Protein AF-A0A7V9FX01-F1 (afdb_monomer)

Structure (mmCIF, N/CA/C/O backbone):
data_AF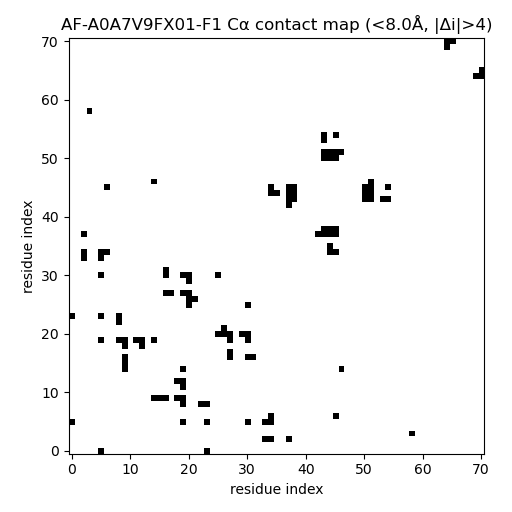-A0A7V9FX01-F1
#
_entry.id   AF-A0A7V9FX01-F1
#
loop_
_atom_site.group_PDB
_atom_site.id
_atom_site.type_symbol
_atom_site.label_atom_id
_atom_site.label_alt_id
_atom_site.label_comp_id
_atom_site.label_asym_id
_atom_site.label_entity_id
_atom_site.label_seq_id
_atom_site.pdbx_PDB_ins_code
_atom_site.Cartn_x
_atom_site.Cartn_y
_atom_site.Cartn_z
_atom_site.occupancy
_atom_site.B_iso_or_equiv
_atom_site.auth_seq_id
_atom_site.auth_comp_id
_atom_site.auth_asym_id
_atom_site.auth_atom_id
_atom_site.pdbx_PDB_model_num
ATOM 1 N N . GLY A 1 1 ? 3.039 12.164 -4.798 1.00 59.62 1 GLY A N 1
ATOM 2 C CA . GLY A 1 1 ? 2.523 10.789 -4.784 1.00 59.62 1 GLY A CA 1
ATOM 3 C C . GLY A 1 1 ? 2.744 10.148 -3.428 1.00 59.62 1 G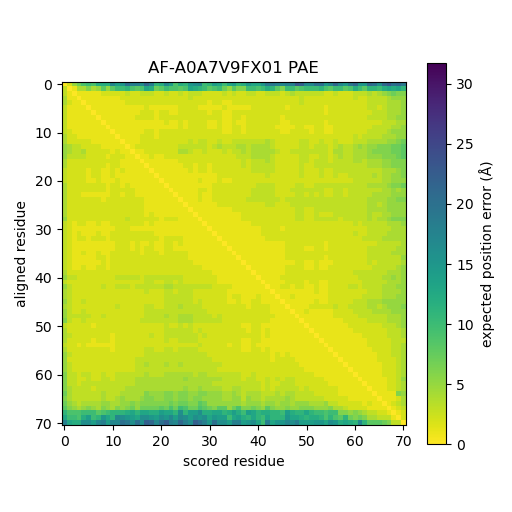LY A C 1
ATOM 4 O O . GLY A 1 1 ? 3.897 10.018 -3.022 1.00 59.62 1 GLY A O 1
ATOM 5 N N . GLY A 1 2 ? 1.673 9.822 -2.709 1.00 88.44 2 GLY A N 1
ATOM 6 C CA . GLY A 1 2 ? 1.724 9.306 -1.331 1.00 88.44 2 GLY A CA 1
ATOM 7 C C . GLY A 1 2 ? 1.946 7.789 -1.232 1.00 88.44 2 GLY A C 1
ATOM 8 O O . GLY A 1 2 ? 1.910 7.072 -2.233 1.00 88.44 2 GLY A O 1
ATOM 9 N N . LEU A 1 3 ? 2.163 7.277 -0.012 1.00 94.19 3 LEU A N 1
ATOM 10 C CA . LEU A 1 3 ? 2.268 5.829 0.241 1.00 94.19 3 LEU A CA 1
ATOM 11 C C . LEU A 1 3 ? 0.943 5.105 -0.041 1.00 94.19 3 LEU A C 1
ATOM 13 O O . LEU A 1 3 ? 0.945 4.094 -0.731 1.00 94.19 3 LEU A O 1
ATOM 17 N N . VAL A 1 4 ? -0.184 5.662 0.416 1.00 94.38 4 VAL A N 1
ATOM 18 C CA . VAL A 1 4 ? -1.530 5.106 0.168 1.00 94.38 4 VAL A CA 1
ATOM 19 C C . VAL A 1 4 ? -1.828 5.032 -1.330 1.00 94.38 4 VAL A C 1
ATOM 21 O O . VAL A 1 4 ? -2.208 3.986 -1.832 1.00 94.38 4 VAL A O 1
ATOM 24 N N . GLU A 1 5 ? -1.554 6.111 -2.060 1.00 95.50 5 GLU A N 1
ATOM 25 C CA . GLU A 1 5 ? -1.719 6.167 -3.518 1.00 95.50 5 GLU A CA 1
ATOM 26 C C . GLU A 1 5 ? -0.840 5.137 -4.244 1.00 95.50 5 GLU A C 1
ATOM 28 O O . GLU A 1 5 ? -1.271 4.505 -5.204 1.00 95.50 5 GLU A O 1
ATOM 33 N N . THR A 1 6 ? 0.388 4.922 -3.758 1.00 97.00 6 THR A N 1
ATOM 34 C CA . THR A 1 6 ? 1.280 3.899 -4.322 1.00 97.00 6 THR A CA 1
ATOM 35 C C . THR A 1 6 ? 0.736 2.493 -4.089 1.00 97.00 6 THR A C 1
ATOM 37 O O . THR A 1 6 ? 0.872 1.630 -4.953 1.00 97.00 6 THR A O 1
ATOM 40 N N . LEU A 1 7 ? 0.114 2.263 -2.935 1.00 96.38 7 LEU A N 1
ATOM 41 C CA . LEU A 1 7 ? -0.471 0.983 -2.570 1.00 96.38 7 LEU A CA 1
ATOM 42 C C . LEU A 1 7 ? -1.746 0.684 -3.375 1.00 96.38 7 LEU A C 1
ATOM 44 O O . LEU A 1 7 ? -1.882 -0.427 -3.884 1.00 96.38 7 LEU A O 1
ATOM 48 N N . ASP A 1 8 ? -2.627 1.674 -3.557 1.00 95.88 8 ASP A N 1
ATOM 49 C CA . ASP A 1 8 ? -3.791 1.562 -4.448 1.00 95.88 8 ASP A CA 1
ATOM 50 C C . ASP A 1 8 ? -3.335 1.245 -5.884 1.00 95.88 8 ASP A C 1
ATOM 52 O O . ASP A 1 8 ? -3.743 0.236 -6.454 1.00 95.88 8 ASP A O 1
ATOM 56 N N . ALA A 1 9 ? -2.398 2.023 -6.440 1.00 96.62 9 ALA A N 1
ATOM 57 C CA . ALA A 1 9 ? -1.887 1.792 -7.793 1.00 96.62 9 ALA A CA 1
ATOM 58 C C . ALA A 1 9 ? -1.168 0.440 -7.951 1.00 96.62 9 ALA A C 1
ATOM 60 O O . ALA A 1 9 ? -1.231 -0.172 -9.017 1.00 96.62 9 ALA A O 1
ATOM 61 N N . PHE A 1 10 ? -0.487 -0.043 -6.909 1.00 97.19 10 PHE A N 1
ATOM 62 C CA . PHE A 1 10 ? 0.152 -1.357 -6.911 1.00 97.19 10 PHE A CA 1
ATOM 63 C C . PHE A 1 10 ? -0.876 -2.491 -6.977 1.00 97.19 10 PHE A C 1
ATOM 65 O O . PHE A 1 10 ? -0.686 -3.435 -7.746 1.00 97.19 10 PHE A O 1
ATOM 72 N N . PHE A 1 11 ? -1.973 -2.396 -6.221 1.00 96.19 11 PHE A N 1
ATOM 73 C CA . PHE A 1 11 ? -3.039 -3.394 -6.277 1.00 96.19 11 PHE A CA 1
ATOM 74 C C . PHE A 1 11 ? -3.859 -3.313 -7.567 1.00 96.19 11 PHE A C 1
ATOM 76 O O . PHE A 1 11 ? -4.151 -4.367 -8.130 1.00 96.19 11 PHE A O 1
ATOM 83 N N . ASP A 1 12 ? -4.146 -2.110 -8.076 1.00 95.88 12 ASP A N 1
ATOM 84 C CA . ASP A 1 12 ? -4.770 -1.903 -9.395 1.00 95.88 12 ASP A CA 1
ATOM 85 C C . ASP A 1 12 ? -3.932 -2.537 -10.517 1.00 95.88 12 ASP A C 1
ATOM 87 O O . ASP A 1 12 ? -4.463 -3.092 -11.475 1.00 95.88 12 ASP A O 1
ATOM 91 N N . ALA A 1 13 ? -2.603 -2.481 -10.388 1.00 95.75 13 ALA A N 1
ATOM 92 C CA . ALA A 1 13 ? -1.651 -3.081 -11.316 1.00 95.75 13 ALA A CA 1
ATOM 93 C C . ALA A 1 13 ? -1.444 -4.597 -11.110 1.00 95.75 13 ALA A C 1
ATOM 95 O O . ALA A 1 13 ? -0.511 -5.166 -11.679 1.00 95.75 13 ALA A O 1
ATOM 96 N N . GLY A 1 1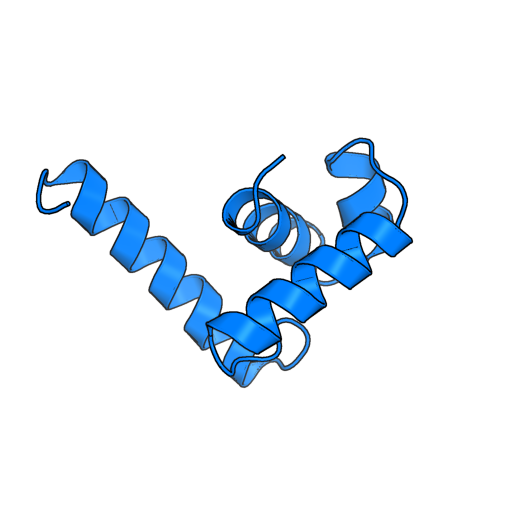4 ? -2.243 -5.256 -10.262 1.00 93.75 14 GLY A N 1
ATOM 97 C CA . GLY A 1 14 ? -2.118 -6.690 -9.981 1.00 93.75 14 GLY A CA 1
ATOM 98 C C . GLY A 1 14 ? -0.811 -7.082 -9.281 1.00 93.75 14 GLY A C 1
ATOM 99 O O . GLY A 1 14 ? -0.371 -8.220 -9.395 1.00 93.75 14 GLY A O 1
ATOM 100 N N . GLY A 1 15 ? -0.158 -6.144 -8.590 1.00 92.88 15 GLY A N 1
ATOM 101 C CA . GLY A 1 15 ? 1.141 -6.359 -7.950 1.00 92.88 15 GLY A CA 1
ATOM 102 C C . GLY A 1 15 ? 2.349 -6.206 -8.884 1.00 92.88 15 GLY A C 1
ATOM 103 O O . GLY A 1 15 ? 3.482 -6.480 -8.484 1.00 92.88 15 GLY A O 1
ATOM 104 N N . VAL A 1 16 ? 2.150 -5.744 -10.123 1.00 95.69 16 VAL A N 1
ATOM 105 C CA . VAL A 1 16 ? 3.242 -5.542 -11.084 1.00 95.69 16 VAL A CA 1
ATOM 106 C C . VAL A 1 16 ? 3.885 -4.165 -10.884 1.00 95.69 16 VAL A C 1
ATOM 108 O O . VAL A 1 16 ? 3.296 -3.128 -11.196 1.00 95.69 16 VAL A O 1
ATOM 111 N N . LEU A 1 17 ? 5.136 -4.152 -10.408 1.00 95.19 17 LEU A N 1
ATOM 112 C CA . LEU A 1 17 ? 5.892 -2.924 -10.113 1.00 95.19 17 LEU A CA 1
ATOM 113 C C . LEU A 1 17 ? 6.002 -1.981 -11.315 1.00 95.19 17 LEU A C 1
ATOM 115 O O . LEU A 1 17 ? 5.769 -0.786 -11.170 1.00 95.19 17 LEU A O 1
ATOM 119 N N . GLU A 1 18 ? 6.321 -2.517 -12.492 1.00 96.44 18 GLU A N 1
ATOM 120 C CA . GLU A 1 18 ? 6.499 -1.728 -13.717 1.00 96.44 18 GLU A CA 1
ATOM 121 C C . GLU A 1 18 ? 5.204 -1.040 -14.158 1.00 96.44 18 GLU A C 1
ATOM 123 O O . GLU A 1 18 ? 5.204 0.124 -14.555 1.00 96.44 18 GLU A O 1
ATOM 128 N N . ALA A 1 19 ? 4.072 -1.739 -14.055 1.00 96.50 19 ALA A N 1
ATOM 129 C CA . ALA A 1 19 ? 2.771 -1.173 -14.389 1.00 96.50 19 ALA A CA 1
ATOM 130 C C . ALA A 1 19 ? 2.355 -0.089 -13.379 1.00 96.50 19 ALA A C 1
ATOM 132 O O . ALA A 1 19 ? 1.884 0.973 -13.784 1.00 96.50 19 ALA A O 1
ATOM 133 N N . CYS A 1 20 ? 2.612 -0.310 -12.086 1.00 97.06 20 CYS A N 1
ATOM 134 C CA . CYS A 1 20 ? 2.406 0.695 -11.043 1.00 97.06 20 CYS A CA 1
ATOM 135 C C . CYS A 1 20 ? 3.283 1.943 -11.266 1.00 97.06 20 CYS A C 1
ATOM 137 O O . CYS A 1 20 ? 2.789 3.068 -11.224 1.00 97.06 20 CYS A O 1
ATOM 139 N N . ALA A 1 21 ? 4.567 1.756 -11.583 1.00 97.06 21 ALA A N 1
ATOM 140 C CA . ALA A 1 21 ? 5.515 2.836 -11.847 1.00 97.06 21 ALA A CA 1
ATOM 141 C C . ALA A 1 21 ? 5.085 3.706 -13.037 1.00 97.06 21 ALA A C 1
ATOM 143 O O . ALA A 1 21 ? 5.055 4.933 -12.920 1.00 97.06 21 ALA A O 1
ATOM 144 N N . ARG A 1 22 ? 4.655 3.072 -14.139 1.00 96.81 22 ARG A N 1
ATOM 145 C CA . ARG A 1 22 ? 4.085 3.771 -15.302 1.00 96.81 22 ARG A CA 1
ATOM 146 C C . ARG A 1 22 ? 2.831 4.563 -14.940 1.00 96.81 22 ARG A C 1
ATOM 148 O O . ARG A 1 22 ? 2.730 5.721 -15.322 1.00 96.81 22 ARG A O 1
ATOM 155 N N . ARG A 1 23 ? 1.903 3.970 -14.178 1.00 95.94 23 ARG A N 1
ATOM 156 C CA . ARG A 1 23 ? 0.655 4.631 -13.749 1.00 95.94 23 ARG A CA 1
ATOM 157 C C . ARG A 1 23 ? 0.912 5.855 -12.868 1.00 95.94 23 ARG A C 1
ATOM 159 O O . ARG A 1 23 ? 0.171 6.826 -12.948 1.00 95.94 23 ARG A O 1
ATOM 166 N N . LEU A 1 24 ? 1.949 5.803 -12.036 1.00 96.44 24 LEU A N 1
ATOM 167 C CA . LEU A 1 24 ? 2.314 6.875 -11.110 1.00 96.44 24 LEU A CA 1
ATOM 168 C C . LEU A 1 24 ? 3.326 7.875 -11.690 1.00 96.44 24 LEU A C 1
ATOM 170 O O . LEU A 1 24 ? 3.705 8.805 -10.979 1.00 96.44 24 LEU A O 1
ATOM 174 N N . PHE A 1 25 ? 3.788 7.684 -12.932 1.00 96.12 25 PHE A N 1
ATOM 175 C CA . PHE A 1 25 ? 4.839 8.489 -13.567 1.00 96.12 25 PHE A CA 1
ATOM 176 C C . PHE A 1 25 ? 6.113 8.605 -12.710 1.00 96.12 25 PHE A C 1
ATOM 178 O O . PHE A 1 25 ? 6.711 9.672 -12.576 1.00 96.12 25 PHE A O 1
ATOM 185 N N . VAL A 1 26 ? 6.532 7.495 -12.098 1.00 97.12 26 VAL A N 1
ATOM 186 C CA . VAL A 1 26 ? 7.761 7.414 -11.293 1.00 97.12 26 VAL A CA 1
ATOM 187 C C . VAL A 1 26 ? 8.638 6.256 -11.749 1.00 97.12 26 VAL A C 1
ATOM 189 O O . VAL A 1 26 ? 8.191 5.345 -12.437 1.00 97.12 26 VAL A O 1
ATOM 192 N N . HIS A 1 27 ? 9.894 6.252 -11.311 1.00 96.88 27 HIS A N 1
ATOM 193 C CA . HIS A 1 27 ? 10.791 5.128 -11.550 1.00 96.88 27 HIS A CA 1
ATOM 194 C C . HIS A 1 27 ? 10.370 3.884 -10.727 1.00 96.88 27 HIS A C 1
ATOM 196 O O . HIS A 1 27 ? 9.980 4.035 -9.561 1.00 96.88 27 HIS A O 1
ATOM 202 N N . PRO A 1 28 ? 10.521 2.645 -11.239 1.00 97.06 28 PRO A N 1
ATOM 203 C CA . PRO A 1 28 ? 10.209 1.414 -10.496 1.00 97.06 28 PRO A CA 1
ATOM 204 C C . PRO A 1 28 ? 10.902 1.302 -9.129 1.00 97.06 28 PRO A C 1
ATOM 206 O O . PRO A 1 28 ? 10.313 0.830 -8.156 1.00 97.06 28 PRO A O 1
ATOM 209 N N . ASN A 1 29 ? 12.133 1.812 -9.008 1.00 97.31 29 ASN A N 1
ATOM 210 C CA . ASN A 1 29 ? 12.838 1.891 -7.718 1.00 97.31 29 ASN A CA 1
ATOM 211 C C . ASN A 1 29 ? 12.112 2.768 -6.692 1.00 97.31 29 ASN A C 1
ATOM 213 O O . ASN A 1 29 ? 12.112 2.436 -5.508 1.00 97.31 29 ASN A O 1
ATOM 217 N N . THR A 1 30 ? 11.457 3.848 -7.122 1.00 97.38 30 THR A N 1
ATOM 218 C CA . THR A 1 30 ? 10.646 4.689 -6.237 1.00 97.38 30 THR A CA 1
ATOM 219 C C . THR A 1 30 ? 9.438 3.914 -5.714 1.00 97.38 30 THR A C 1
ATOM 221 O O . THR A 1 30 ? 9.146 3.989 -4.522 1.00 97.38 30 THR A O 1
ATOM 224 N N . VAL A 1 31 ? 8.775 3.115 -6.559 1.00 97.44 31 VAL A N 1
ATOM 225 C CA . VAL A 1 31 ? 7.679 2.226 -6.129 1.00 97.44 31 VAL A CA 1
ATOM 226 C C . VAL A 1 31 ? 8.195 1.196 -5.128 1.00 97.44 31 VAL A C 1
ATOM 228 O O . VAL A 1 31 ? 7.643 1.070 -4.039 1.00 97.44 31 VAL A O 1
ATOM 231 N N . ARG A 1 32 ? 9.305 0.516 -5.443 1.00 96.94 32 ARG A N 1
ATOM 232 C CA . ARG A 1 32 ? 9.935 -0.471 -4.553 1.00 96.94 32 ARG A CA 1
ATOM 233 C C . ARG A 1 32 ? 10.291 0.128 -3.192 1.00 96.94 32 ARG A C 1
ATOM 235 O O . ARG A 1 32 ? 10.023 -0.492 -2.166 1.00 96.94 32 ARG A O 1
ATOM 242 N N . TYR A 1 33 ? 10.874 1.325 -3.181 1.00 97.50 33 TYR A N 1
ATOM 243 C CA . TYR A 1 33 ? 11.197 2.053 -1.956 1.00 97.50 33 TYR A CA 1
ATOM 244 C C . TYR A 1 33 ? 9.936 2.363 -1.140 1.00 97.50 33 TYR A C 1
ATOM 246 O O . TYR A 1 33 ? 9.897 2.096 0.058 1.00 97.50 33 TYR A O 1
ATOM 254 N N . ARG A 1 34 ? 8.878 2.872 -1.781 1.00 97.69 34 ARG A N 1
ATOM 255 C CA . ARG A 1 34 ? 7.614 3.183 -1.100 1.00 97.69 34 ARG A CA 1
ATOM 256 C C . ARG A 1 34 ? 6.925 1.937 -0.546 1.00 97.69 34 ARG A C 1
ATOM 258 O O . ARG A 1 34 ? 6.451 1.984 0.582 1.00 97.69 34 ARG A O 1
ATOM 265 N N . LEU A 1 35 ? 6.907 0.826 -1.284 1.00 97.50 35 LEU A N 1
ATOM 266 C CA . LEU A 1 35 ? 6.348 -0.446 -0.804 1.00 97.50 35 LEU A CA 1
ATOM 267 C C . LEU A 1 35 ? 7.134 -1.008 0.381 1.00 97.50 35 LEU A C 1
ATOM 269 O O . LEU A 1 35 ? 6.529 -1.515 1.321 1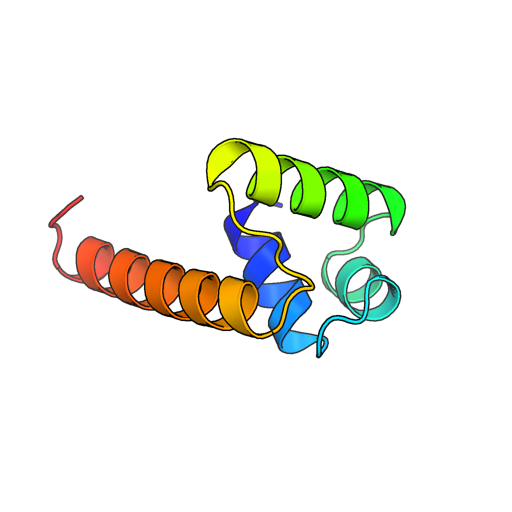.00 97.50 35 LEU A O 1
ATOM 273 N N . ARG A 1 36 ? 8.464 -0.865 0.375 1.00 97.81 36 ARG A N 1
ATOM 274 C CA . ARG A 1 36 ? 9.295 -1.214 1.533 1.00 97.81 36 ARG A CA 1
ATOM 275 C C . ARG A 1 36 ? 8.949 -0.357 2.740 1.00 97.81 36 ARG A C 1
ATOM 277 O O . ARG A 1 36 ? 8.648 -0.897 3.789 1.00 97.81 36 ARG A O 1
ATOM 284 N N . ARG A 1 37 ? 8.860 0.960 2.554 1.00 97.88 37 ARG A N 1
ATOM 285 C CA . ARG A 1 37 ? 8.463 1.885 3.618 1.00 97.88 37 ARG A CA 1
ATOM 286 C C . ARG A 1 37 ? 7.066 1.583 4.175 1.00 97.88 37 ARG A C 1
ATOM 288 O O . ARG A 1 37 ? 6.838 1.754 5.365 1.00 97.88 37 ARG A O 1
ATOM 295 N N . ILE A 1 38 ? 6.129 1.137 3.337 1.00 97.19 38 ILE A N 1
ATOM 296 C CA . ILE A 1 38 ? 4.811 0.665 3.792 1.00 97.19 38 ILE A CA 1
ATOM 297 C C . ILE A 1 38 ? 4.966 -0.571 4.674 1.00 97.19 38 ILE A C 1
ATOM 299 O O . ILE A 1 38 ? 4.354 -0.619 5.740 1.00 97.19 38 ILE A O 1
ATOM 303 N N . ALA A 1 39 ? 5.796 -1.533 4.270 1.00 97.94 39 ALA A N 1
ATOM 304 C CA . ALA A 1 39 ? 6.081 -2.706 5.087 1.00 97.94 39 ALA A CA 1
ATOM 305 C C . ALA A 1 39 ? 6.733 -2.332 6.424 1.00 97.94 39 ALA A C 1
ATOM 307 O O . ALA A 1 39 ? 6.295 -2.831 7.455 1.00 97.94 39 ALA A O 1
ATOM 308 N N . ASP A 1 40 ? 7.676 -1.390 6.429 1.00 98.00 40 ASP A N 1
ATOM 309 C CA . ASP A 1 40 ? 8.345 -0.924 7.649 1.00 98.00 40 ASP A CA 1
ATOM 310 C C . ASP A 1 40 ? 7.359 -0.268 8.635 1.00 98.00 40 ASP A C 1
ATOM 312 O O . ASP A 1 40 ? 7.447 -0.479 9.840 1.00 98.00 40 ASP A O 1
ATOM 316 N N . ILE A 1 41 ? 6.395 0.514 8.133 1.00 96.94 41 ILE A N 1
ATOM 317 C CA . ILE A 1 41 ? 5.414 1.230 8.970 1.00 96.94 41 ILE A CA 1
ATOM 318 C C . ILE A 1 41 ? 4.299 0.302 9.463 1.00 96.94 41 ILE A C 1
ATOM 320 O O . ILE A 1 41 ? 3.816 0.448 10.583 1.00 96.94 41 ILE A O 1
ATOM 324 N N . THR A 1 42 ? 3.835 -0.614 8.613 1.00 96.25 42 THR A N 1
ATOM 325 C CA . THR A 1 42 ? 2.645 -1.436 8.896 1.00 96.25 42 THR A CA 1
ATOM 326 C C . THR A 1 42 ? 2.978 -2.819 9.446 1.00 96.25 42 THR A C 1
ATOM 328 O O . THR A 1 42 ? 2.092 -3.493 9.969 1.00 96.25 42 THR A O 1
ATOM 331 N N . GLY A 1 43 ? 4.225 -3.269 9.291 1.00 97.75 43 GLY A N 1
ATOM 332 C CA . GLY A 1 43 ? 4.628 -4.655 9.521 1.00 97.75 43 GLY A CA 1
ATOM 333 C C . GLY A 1 43 ? 4.026 -5.644 8.515 1.00 97.75 43 GLY A C 1
ATOM 334 O O . GLY A 1 43 ? 3.998 -6.839 8.796 1.00 97.75 43 GLY A O 1
ATOM 335 N N . ARG A 1 44 ? 3.491 -5.166 7.380 1.00 97.94 44 ARG A N 1
ATOM 336 C CA . ARG A 1 44 ? 2.789 -5.973 6.367 1.00 97.94 44 ARG A CA 1
ATOM 337 C C . ARG A 1 44 ? 3.465 -5.853 5.014 1.00 97.94 44 ARG A C 1
ATOM 339 O O . ARG A 1 44 ? 3.651 -4.745 4.517 1.00 97.94 44 ARG A O 1
ATOM 346 N N . VAL A 1 45 ? 3.783 -6.976 4.380 1.00 97.31 45 VAL A N 1
ATOM 347 C CA . VAL A 1 45 ? 4.447 -6.988 3.071 1.00 97.31 45 VAL A CA 1
ATOM 348 C C . VAL A 1 45 ? 3.399 -6.907 1.951 1.00 97.31 45 VAL A C 1
ATOM 350 O O . VAL A 1 45 ? 2.664 -7.868 1.752 1.00 97.31 45 VAL A O 1
ATOM 353 N N . PRO A 1 46 ? 3.334 -5.826 1.143 1.00 95.38 46 PRO A N 1
ATOM 354 C CA . PRO A 1 46 ? 2.278 -5.674 0.131 1.00 95.38 46 PRO A CA 1
ATOM 355 C C . PRO A 1 46 ? 2.245 -6.760 -0.951 1.00 95.38 46 PRO A C 1
ATOM 357 O O . PRO A 1 46 ? 1.204 -6.977 -1.564 1.00 95.38 46 PRO A O 1
ATOM 360 N N . GLY A 1 47 ? 3.389 -7.397 -1.218 1.00 94.75 47 GLY A N 1
ATOM 361 C CA . GLY A 1 47 ? 3.511 -8.475 -2.201 1.00 94.75 47 GLY A CA 1
ATOM 362 C C . GLY A 1 47 ? 3.100 -9.854 -1.681 1.00 94.75 47 GLY A C 1
ATOM 363 O O . GLY A 1 47 ? 2.902 -10.752 -2.494 1.00 94.75 47 GLY A O 1
ATOM 364 N N . ASP A 1 48 ? 2.966 -10.035 -0.364 1.00 96.81 48 ASP A N 1
ATOM 365 C CA . ASP A 1 48 ? 2.411 -11.266 0.194 1.00 96.81 48 ASP A CA 1
ATOM 366 C 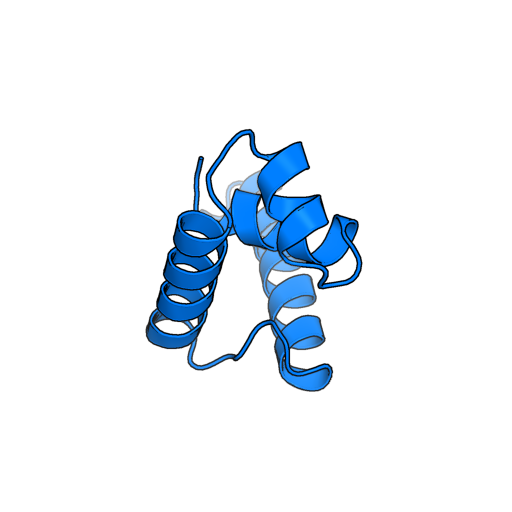C . ASP A 1 48 ? 0.874 -11.240 0.056 1.00 96.81 48 ASP A C 1
ATOM 368 O O . ASP A 1 48 ? 0.253 -10.229 0.394 1.00 96.81 48 ASP A O 1
ATOM 372 N N . PRO A 1 49 ? 0.219 -12.309 -0.436 1.00 94.31 49 PRO A N 1
ATOM 373 C CA . PRO A 1 49 ? -1.226 -12.300 -0.666 1.00 94.31 49 PRO A CA 1
ATOM 374 C C . PRO A 1 49 ? -2.063 -12.022 0.589 1.00 94.31 49 PRO A C 1
ATOM 376 O O . PRO A 1 49 ? -3.095 -11.348 0.508 1.00 94.31 49 PRO A O 1
ATOM 379 N N . ARG A 1 50 ? -1.636 -12.531 1.752 1.00 96.56 50 ARG A N 1
ATOM 380 C CA . ARG A 1 50 ? -2.371 -12.382 3.011 1.00 96.56 50 ARG A CA 1
ATOM 381 C C . ARG A 1 50 ? -2.215 -10.967 3.549 1.00 96.56 50 ARG A C 1
ATOM 383 O O . ARG A 1 50 ? -3.213 -10.317 3.860 1.00 96.56 50 ARG A O 1
ATOM 390 N N . ASP A 1 51 ? -0.987 -10.476 3.624 1.00 97.81 51 ASP A N 1
ATOM 391 C CA . ASP A 1 51 ? -0.708 -9.109 4.059 1.00 97.81 51 ASP A CA 1
ATOM 392 C C . ASP A 1 51 ? -1.298 -8.076 3.086 1.00 97.81 51 ASP A C 1
ATOM 394 O O . ASP A 1 51 ? -1.848 -7.060 3.515 1.00 97.81 51 ASP A O 1
ATOM 398 N N . GLY A 1 52 ? -1.287 -8.364 1.783 1.00 96.88 52 GLY A N 1
ATOM 399 C CA . GLY A 1 52 ? -1.941 -7.556 0.758 1.00 96.88 52 GLY A CA 1
ATOM 400 C C . GLY A 1 52 ? -3.448 -7.408 0.993 1.00 96.88 52 GLY A C 1
ATOM 401 O O . GLY A 1 52 ? -3.983 -6.302 0.886 1.00 96.88 52 GLY A O 1
ATOM 402 N N . LEU A 1 53 ? -4.141 -8.485 1.384 1.00 96.38 53 LEU A N 1
ATOM 403 C CA . LEU A 1 53 ? -5.557 -8.416 1.762 1.00 96.38 53 LEU A CA 1
ATOM 404 C C . LEU A 1 53 ? -5.771 -7.535 3.000 1.00 96.38 53 LEU A C 1
ATOM 406 O O . LEU A 1 53 ? -6.652 -6.673 2.988 1.00 96.38 53 LEU A O 1
ATOM 410 N N . VAL A 1 54 ? -4.954 -7.712 4.043 1.00 97.75 54 VAL A N 1
ATOM 411 C CA . VAL A 1 54 ? -5.022 -6.89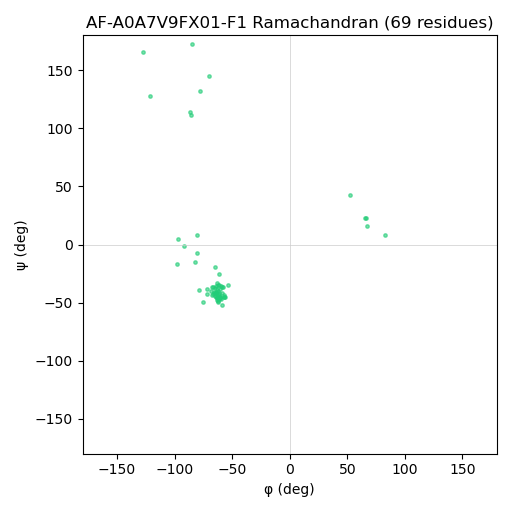6 5.269 1.00 97.75 54 VAL A CA 1
ATOM 412 C C . VAL A 1 54 ? -4.859 -5.413 4.939 1.00 97.75 54 VAL A C 1
ATOM 414 O O . VAL A 1 54 ? -5.638 -4.581 5.402 1.00 97.75 54 VAL A O 1
ATOM 417 N N . LEU A 1 55 ? -3.892 -5.082 4.084 1.00 97.44 55 LEU A N 1
ATOM 418 C CA . LEU A 1 55 ? -3.642 -3.720 3.630 1.00 97.44 55 LEU A CA 1
ATOM 419 C C . LEU A 1 55 ? -4.824 -3.138 2.838 1.00 97.44 55 LEU A C 1
ATOM 421 O O . LEU A 1 55 ? -5.208 -1.994 3.084 1.00 97.44 55 LEU A O 1
ATOM 425 N N . ARG A 1 56 ? -5.465 -3.911 1.947 1.00 95.94 56 ARG A N 1
ATOM 426 C CA . ARG A 1 56 ? -6.686 -3.468 1.238 1.00 95.94 56 ARG A CA 1
ATOM 427 C C . ARG A 1 56 ? -7.832 -3.164 2.197 1.00 95.94 56 ARG A C 1
ATOM 429 O O . ARG A 1 56 ? -8.477 -2.124 2.060 1.00 95.94 56 ARG A O 1
ATOM 436 N N . VAL A 1 57 ? -8.068 -4.042 3.173 1.00 96.81 57 VAL A N 1
ATOM 437 C CA . VAL A 1 57 ? -9.104 -3.836 4.196 1.00 96.81 57 VAL A CA 1
ATOM 438 C C . VAL A 1 57 ? -8.791 -2.590 5.022 1.00 96.81 57 VAL A C 1
ATOM 440 O O . VAL A 1 57 ? -9.660 -1.738 5.186 1.00 96.81 57 VAL A O 1
ATOM 443 N N . GLY A 1 58 ? -7.543 -2.426 5.467 1.00 95.56 58 GLY A N 1
ATOM 444 C CA . GLY A 1 58 ? -7.104 -1.239 6.200 1.00 95.56 58 GLY A CA 1
ATOM 445 C C . GLY A 1 58 ? -7.335 0.059 5.420 1.00 95.56 58 GLY A C 1
ATOM 446 O O . GLY A 1 58 ? -7.859 1.026 5.973 1.00 95.56 58 GLY A O 1
ATOM 447 N N . MET A 1 59 ? -7.034 0.077 4.116 1.00 94.69 59 MET A N 1
ATOM 448 C CA . MET A 1 59 ? -7.320 1.233 3.258 1.00 94.69 59 MET A CA 1
ATOM 449 C C . MET A 1 59 ? -8.821 1.508 3.121 1.00 94.69 59 MET A C 1
ATOM 451 O O . MET A 1 59 ? -9.231 2.668 3.181 1.00 94.69 59 MET A O 1
ATOM 455 N N . ALA A 1 60 ? -9.648 0.471 2.963 1.00 94.75 60 ALA A N 1
ATOM 456 C CA . ALA A 1 60 ? -11.101 0.616 2.878 1.00 94.75 60 ALA A CA 1
ATOM 457 C C . ALA A 1 60 ? -11.695 1.182 4.178 1.00 94.75 60 ALA A C 1
ATOM 459 O O . ALA A 1 60 ? -12.442 2.161 4.138 1.00 94.75 60 ALA A O 1
ATOM 460 N N . VAL A 1 61 ? -11.302 0.629 5.330 1.00 95.69 61 VAL A N 1
ATOM 461 C CA . VAL A 1 61 ? -11.715 1.119 6.653 1.00 95.69 61 VAL A CA 1
ATOM 462 C C . VAL A 1 61 ? -11.250 2.558 6.865 1.00 95.69 61 VAL A C 1
ATOM 464 O O . VAL A 1 61 ? -12.048 3.400 7.266 1.00 95.69 61 VAL A O 1
ATOM 467 N N . GLY A 1 62 ? -9.999 2.881 6.530 1.00 93.44 62 GLY A N 1
ATOM 468 C CA . GLY A 1 62 ? -9.470 4.240 6.661 1.00 93.44 62 GLY A CA 1
ATOM 469 C C . GLY A 1 62 ? -10.193 5.262 5.776 1.00 93.44 62 GLY A C 1
ATOM 470 O O . GLY A 1 62 ? -10.438 6.388 6.207 1.00 93.44 62 GLY A O 1
ATOM 471 N N . ARG A 1 63 ? -10.580 4.881 4.550 1.00 92.44 63 ARG A N 1
ATOM 472 C CA . ARG A 1 63 ? -11.413 5.722 3.670 1.00 92.44 63 ARG A CA 1
ATOM 473 C C . ARG A 1 63 ? -12.800 5.963 4.269 1.00 92.44 63 ARG A C 1
ATOM 475 O O . ARG A 1 63 ? -13.255 7.103 4.294 1.00 92.44 63 ARG A O 1
ATOM 482 N N . LEU A 1 64 ? -13.430 4.911 4.787 1.00 94.88 64 LEU A N 1
ATOM 483 C CA . LEU A 1 64 ? -14.758 4.968 5.394 1.00 94.88 64 LEU A CA 1
ATOM 484 C C . LEU A 1 64 ? -14.784 5.778 6.699 1.00 94.88 64 LEU A C 1
ATOM 486 O O . LEU A 1 64 ? -15.753 6.477 6.987 1.00 94.88 64 LEU A O 1
ATOM 490 N N . ALA A 1 65 ? -13.725 5.686 7.499 1.00 94.38 65 ALA A N 1
ATOM 491 C CA . ALA A 1 65 ? -13.607 6.442 8.736 1.00 94.38 65 ALA A CA 1
ATOM 492 C C . ALA A 1 65 ? -13.461 7.948 8.453 1.00 94.38 65 ALA A C 1
ATOM 494 O O . ALA A 1 65 ? -14.173 8.749 9.058 1.00 94.38 65 ALA A O 1
ATOM 495 N N . ARG A 1 66 ? -12.638 8.328 7.460 1.00 91.75 66 ARG A N 1
ATOM 496 C CA . ARG A 1 66 ? -12.522 9.723 6.993 1.00 91.75 66 ARG A CA 1
ATOM 497 C C . ARG A 1 66 ? -13.833 10.268 6.435 1.00 91.75 66 ARG A C 1
ATOM 499 O O . ARG A 1 66 ? -14.217 11.381 6.767 1.00 91.75 66 ARG A O 1
ATOM 506 N N . SER A 1 67 ? -14.563 9.484 5.634 1.00 92.88 67 SER A N 1
ATOM 507 C CA . SER A 1 67 ? -15.854 9.937 5.092 1.00 92.88 67 SER A CA 1
ATOM 508 C C . SER A 1 67 ? -16.918 10.158 6.172 1.00 92.88 67 SER A C 1
ATOM 510 O O . SER A 1 67 ? -17.909 10.832 5.921 1.00 92.88 67 SER A O 1
ATOM 512 N N . ARG A 1 68 ? -16.734 9.575 7.363 1.00 93.31 68 ARG A N 1
ATOM 513 C CA . ARG A 1 68 ? -17.606 9.756 8.531 1.00 93.31 68 ARG A CA 1
ATOM 514 C C . ARG A 1 68 ? -17.101 10.808 9.523 1.00 93.31 68 ARG A C 1
ATOM 516 O O . ARG A 1 68 ? -17.708 10.956 10.576 1.00 93.31 68 ARG A O 1
ATOM 523 N N . GLY A 1 69 ? -16.009 11.51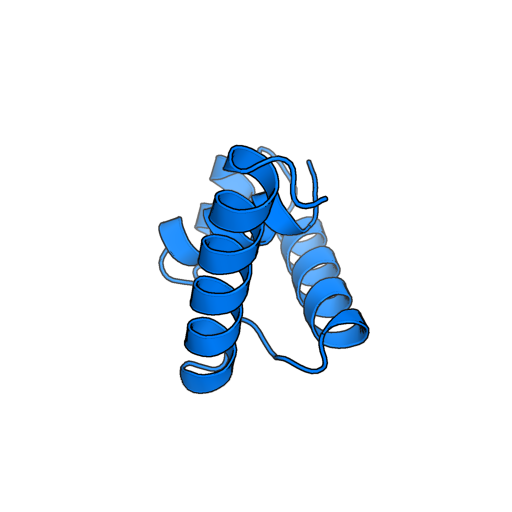2 9.213 1.00 91.38 69 GLY A N 1
ATOM 524 C CA . GLY A 1 69 ? -15.418 12.517 10.103 1.00 91.38 69 GLY A CA 1
ATOM 525 C C . GLY A 1 69 ? -14.828 11.935 11.390 1.00 91.38 69 GLY A C 1
ATOM 526 O O . GLY A 1 69 ? -14.720 12.641 12.385 1.00 91.38 69 GLY A O 1
ATOM 527 N N . LEU A 1 70 ? -14.481 10.644 11.397 1.00 82.50 70 LEU A N 1
ATOM 528 C CA . LEU A 1 70 ? -13.921 9.987 12.581 1.00 82.50 70 LEU A CA 1
ATOM 529 C C . LEU A 1 70 ? -12.418 10.269 12.762 1.00 82.50 70 LEU A C 1
ATOM 531 O O . LEU A 1 70 ? -11.863 9.856 13.778 1.00 82.50 70 LEU A O 1
ATOM 535 N N . TRP A 1 71 ? -11.774 10.919 11.781 1.00 64.81 71 TRP A N 1
ATOM 536 C CA . TRP A 1 71 ? -10.338 11.222 11.704 1.00 64.81 71 TRP A CA 1
ATOM 537 C C . TRP A 1 71 ? -10.088 12.393 10.757 1.00 64.81 71 TRP A C 1
ATOM 539 O O . TRP A 1 71 ? -10.742 12.402 9.684 1.00 64.81 71 TRP A O 1
#

Secondary structure (DSSP, 8-state):
--HHHHHHHHHHTTT-HHHHHHHTTS-HHHHHHHHHHHHHHHS--TTSHHHHHHHHHHHHHHHHHHHTT--

Mean predicted aligned error: 2.95 Å

Foldseek 3Di:
DALLLLLVLCVVVVNDLVSSCVVVVHDSVVSVVSQVVVCVVPVARCNDPVSVVVSVVVSVVVVVCVVVVVD

Solvent-accessible surface area (backbone atoms only — not comparable to full-atom values): 4002 Å² total; per-residue (Å²): 136,55,65,66,57,52,51,53,41,25,57,76,40,75,67,35,57,66,56,22,11,63,75,68,74,48,56,49,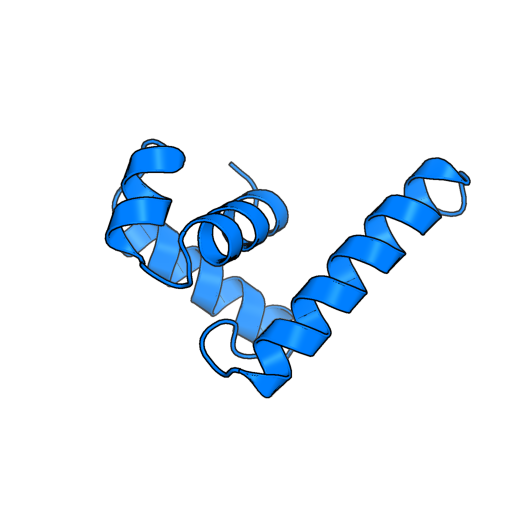67,57,49,53,51,44,49,48,52,47,20,71,75,67,77,35,48,68,87,42,74,66,38,30,50,52,51,52,50,50,51,52,52,54,52,55,37,43,78,68,68,75,102

Sequence (71 aa):
GGLVETLDAFFDAGGVLEACARRLFVHPNTVRYRLRRIADITGRVPGDPRDGLVLRVGMAVGRLARSRGLW

Radius of gyration: 12.16 Å; Cα contacts (8 Å, |Δi|>4): 62; chains: 1; bounding box: 30×25×28 Å

Nearest PDB structures (foldseek):
  9f80-assembly1_A  TM=9.441E-01  e=7.481E-06  Mycobacterium tuberculosis H37Rv
  3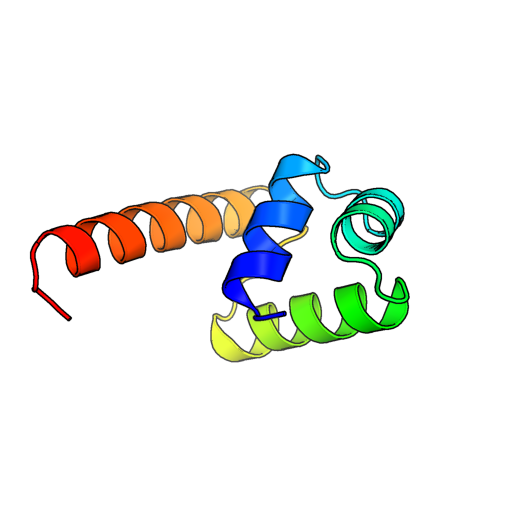onq-assembly3_D  TM=9.553E-01  e=1.729E-04  Bifidobacterium adolescentis ATCC 15703
  3onq-assembly1_B-2  TM=9.591E-01  e=2.339E-04  Bifidobacterium adolescentis ATCC 15703
  4zms-assembly1_B  TM=7.631E-01  e=6.781E-01  Streptococcus pneumoniae R6
  1fse-assembly1_A  TM=7.113E-01  e=6.781E-01  Bacillus subtilis

pLDDT: mean 94.79, std 6.05, range [59.62, 98.0]